Protein AF-A0A7S0MQ19-F1 (afdb_monomer_lite)

Sequence (176 aa):
DGGLRNDLHRFDTATRIWARLDGPEVSGSPPPECWFAGFSVGPGGRLYVFGGATEFSLTSAIAGVTNALYEFDPVGRAWRTLDQGSNQPPGLPFEIVGGDSEPEEFRPQQRARLGMVGDVSGLYVFGGRAARIIPGKLENDVLNDVNYYDLTTSQPGWQQVLSASNSASGGGPAAG

pLDDT: mean 78.34, std 19.41, range [32.88, 97.31]

Secondary structure (DSSP, 8-state):
--------EEEETTTTEEEE--STT-BS-PPPS-BS-EEEE-GGG-EEEE--EEE--SSSS-EEE---EEEEETTTTEEEEPP------TT-------SSS----SSPPS-BS-EEEE-SSEEEEEEEEEEEEETTEEEEEEEEEEEEEE-SSSS--EEEEE---------PPP--

Structure (mmCIF, N/CA/C/O backbone):
data_AF-A0A7S0MQ19-F1
#
_entry.id   AF-A0A7S0MQ19-F1
#
loop_
_atom_site.group_PDB
_atom_site.id
_atom_site.type_symbol
_atom_site.label_atom_id
_atom_site.label_alt_id
_atom_site.label_comp_id
_atom_site.label_asym_id
_atom_site.label_entity_id
_atom_site.label_seq_id
_atom_site.pdbx_PDB_ins_code
_ato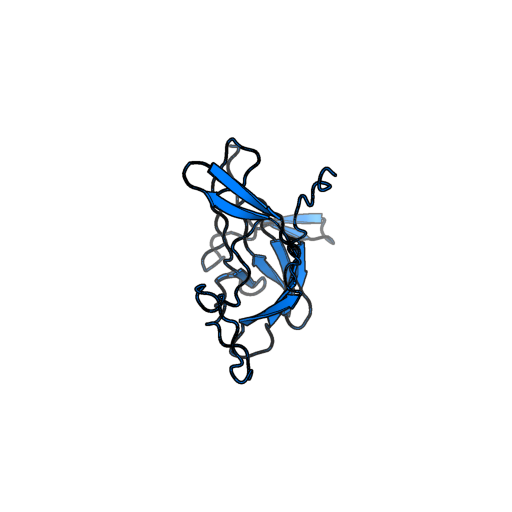m_site.Cartn_x
_atom_site.Cartn_y
_atom_site.Cartn_z
_atom_site.occupancy
_atom_site.B_iso_or_equiv
_atom_site.auth_seq_id
_atom_site.auth_comp_id
_atom_site.auth_asym_id
_atom_site.auth_atom_id
_atom_site.pdbx_PDB_model_num
ATOM 1 N N . ASP A 1 1 ? -15.774 13.688 -14.347 1.00 47.84 1 ASP A N 1
ATOM 2 C CA . ASP A 1 1 ? -14.489 14.105 -13.745 1.00 47.84 1 ASP A CA 1
ATOM 3 C C . ASP A 1 1 ? -13.587 12.876 -13.618 1.00 47.84 1 ASP A C 1
ATOM 5 O O . ASP A 1 1 ? -13.638 12.164 -12.631 1.00 47.84 1 ASP A O 1
ATOM 9 N N . GLY A 1 2 ? -12.843 12.544 -14.679 1.00 58.19 2 GLY A N 1
ATOM 10 C CA . GLY A 1 2 ? -12.091 11.280 -14.805 1.00 58.19 2 GLY A CA 1
ATOM 11 C C . GLY A 1 2 ? -10.682 11.300 -14.203 1.00 58.19 2 GLY A C 1
ATOM 12 O O . GLY A 1 2 ? -9.788 10.675 -14.766 1.00 58.19 2 GLY A O 1
ATOM 13 N N . GLY A 1 3 ? -10.469 12.077 -13.138 1.00 73.25 3 GLY A N 1
ATOM 14 C CA . GLY A 1 3 ? -9.180 12.160 -12.447 1.00 73.25 3 GLY A CA 1
ATOM 15 C C . GLY A 1 3 ? -8.902 10.932 -11.579 1.00 73.25 3 GLY A C 1
ATOM 16 O O . GLY A 1 3 ? -9.816 10.164 -11.266 1.00 73.25 3 GLY A O 1
ATOM 17 N N . LEU A 1 4 ? -7.639 10.761 -11.188 1.00 81.62 4 LEU A N 1
ATOM 18 C CA . LEU A 1 4 ? -7.283 9.847 -10.109 1.00 81.62 4 LEU A CA 1
ATOM 19 C C . LEU A 1 4 ? -7.931 10.309 -8.800 1.00 81.62 4 LEU A C 1
ATOM 21 O O . LEU A 1 4 ? -8.279 11.475 -8.644 1.00 81.62 4 LEU A O 1
ATOM 25 N N . ARG A 1 5 ? -8.141 9.369 -7.879 1.00 87.12 5 ARG A N 1
ATOM 26 C CA . ARG A 1 5 ? -8.658 9.651 -6.541 1.00 87.12 5 ARG A CA 1
ATOM 27 C C . ARG A 1 5 ? -7.937 8.771 -5.534 1.00 87.12 5 ARG A C 1
ATOM 29 O O . ARG A 1 5 ? -7.540 7.651 -5.853 1.00 87.12 5 ARG A O 1
ATOM 36 N N . ASN A 1 6 ? -7.773 9.295 -4.333 1.00 89.19 6 ASN A N 1
ATOM 37 C CA . ASN A 1 6 ? -7.227 8.602 -3.171 1.00 89.19 6 ASN A CA 1
ATOM 38 C C . ASN A 1 6 ? -8.235 8.604 -2.008 1.00 89.19 6 ASN A C 1
ATOM 40 O O . ASN A 1 6 ? -7.846 8.554 -0.841 1.00 89.19 6 ASN A O 1
ATOM 44 N N . ASP A 1 7 ? -9.529 8.681 -2.330 1.00 90.81 7 ASP A N 1
ATOM 45 C CA . ASP A 1 7 ? -10.611 8.643 -1.360 1.00 90.81 7 ASP A CA 1
ATOM 46 C C . ASP A 1 7 ? -10.690 7.273 -0.682 1.00 90.81 7 ASP A C 1
ATOM 48 O O . ASP A 1 7 ? -10.622 6.218 -1.317 1.00 90.81 7 ASP A O 1
ATOM 52 N N . LEU A 1 8 ? -10.840 7.284 0.642 1.00 90.81 8 LEU A N 1
ATOM 53 C CA . LEU A 1 8 ? -10.925 6.063 1.428 1.00 90.81 8 LEU A CA 1
ATOM 54 C C . LEU A 1 8 ? -12.383 5.772 1.757 1.00 90.81 8 LEU A C 1
ATOM 56 O O . LEU A 1 8 ? -13.060 6.568 2.401 1.00 90.81 8 LEU A O 1
ATOM 60 N N . HIS A 1 9 ? -12.855 4.588 1.378 1.00 91.81 9 HIS A N 1
ATOM 61 C CA . HIS A 1 9 ? -14.209 4.134 1.678 1.00 91.81 9 HIS A CA 1
ATOM 62 C C . HIS A 1 9 ? -14.184 2.814 2.430 1.00 91.81 9 HIS A C 1
ATOM 64 O O . HIS A 1 9 ? -13.376 1.931 2.150 1.00 91.81 9 HIS A O 1
ATOM 70 N N . ARG A 1 10 ? -15.124 2.655 3.360 1.00 90.75 10 ARG A N 1
ATOM 71 C CA . ARG A 1 10 ? -15.384 1.396 4.055 1.00 90.75 10 ARG A CA 1
ATOM 72 C C . ARG A 1 10 ? -16.785 0.921 3.728 1.00 90.75 10 ARG A C 1
ATOM 74 O O . ARG A 1 10 ? -17.757 1.647 3.924 1.00 90.75 10 ARG A O 1
ATOM 81 N N . PHE A 1 11 ? -16.875 -0.325 3.285 1.00 94.00 11 PHE A N 1
ATOM 82 C CA . PHE A 1 11 ? -18.138 -1.031 3.169 1.00 94.00 11 PHE A CA 1
ATOM 83 C C . PHE A 1 11 ? -18.383 -1.853 4.429 1.00 94.00 11 PHE A C 1
ATOM 85 O O . PHE A 1 11 ? -17.588 -2.726 4.778 1.00 94.00 11 PHE A O 1
ATOM 92 N N . ASP A 1 12 ? -19.481 -1.573 5.120 1.00 93.75 12 ASP A N 1
ATOM 93 C CA . ASP A 1 12 ? -19.930 -2.392 6.236 1.00 93.75 12 ASP A CA 1
ATOM 94 C C . ASP A 1 12 ? -20.792 -3.543 5.703 1.00 93.75 12 ASP A C 1
ATOM 96 O O . ASP A 1 12 ? -21.857 -3.328 5.126 1.00 93.75 12 ASP A O 1
ATOM 100 N N . THR A 1 13 ? -20.328 -4.781 5.864 1.00 96.12 13 THR A N 1
ATOM 101 C CA . THR A 1 13 ? -20.982 -5.963 5.279 1.00 96.12 13 THR A CA 1
ATOM 102 C C . THR A 1 13 ? -22.255 -6.381 6.012 1.00 96.12 13 THR A C 1
ATOM 104 O O . THR A 1 13 ? -23.117 -7.019 5.405 1.00 96.12 13 THR A O 1
ATOM 107 N N . ALA A 1 14 ? -22.401 -6.015 7.289 1.00 97.12 14 ALA A N 1
ATOM 108 C CA . ALA A 1 14 ? -23.586 -6.326 8.082 1.00 97.12 14 ALA A CA 1
ATOM 109 C C . ALA A 1 14 ? -24.755 -5.411 7.699 1.00 97.12 14 ALA A C 1
ATOM 111 O O . ALA A 1 14 ? -25.874 -5.874 7.483 1.00 97.12 14 ALA A O 1
ATOM 112 N N . THR A 1 15 ? -24.480 -4.115 7.570 1.00 97.06 15 THR A N 1
ATOM 113 C CA . THR A 1 15 ? -25.478 -3.089 7.236 1.00 97.06 15 THR A CA 1
ATOM 114 C C . THR A 1 15 ? -25.613 -2.845 5.734 1.00 97.06 15 THR A C 1
ATOM 116 O O . THR A 1 15 ? -26.636 -2.328 5.293 1.00 97.06 15 THR A O 1
ATOM 119 N N . ARG A 1 16 ? -24.619 -3.264 4.937 1.00 97.31 16 ARG A N 1
ATOM 120 C CA . ARG A 1 16 ? -24.503 -3.040 3.484 1.00 97.31 16 ARG A CA 1
ATOM 121 C C . ARG A 1 16 ? -24.452 -1.562 3.105 1.00 97.31 16 ARG A C 1
ATOM 123 O O . ARG A 1 16 ? -24.985 -1.159 2.072 1.00 97.31 16 ARG A O 1
ATOM 130 N N . ILE A 1 17 ? -23.808 -0.758 3.944 1.00 96.81 17 ILE A N 1
ATOM 131 C CA . ILE A 1 17 ? -23.695 0.689 3.768 1.00 96.81 17 ILE A CA 1
ATOM 132 C C . ILE A 1 17 ? -22.235 1.057 3.509 1.00 96.81 17 ILE A C 1
ATOM 134 O O . ILE A 1 17 ? -21.317 0.545 4.152 1.00 96.81 17 ILE A O 1
ATOM 138 N N . TRP A 1 18 ? -22.035 1.966 2.556 1.00 95.62 18 TRP A N 1
ATOM 139 C CA . TRP A 1 18 ? -20.752 2.615 2.315 1.00 95.62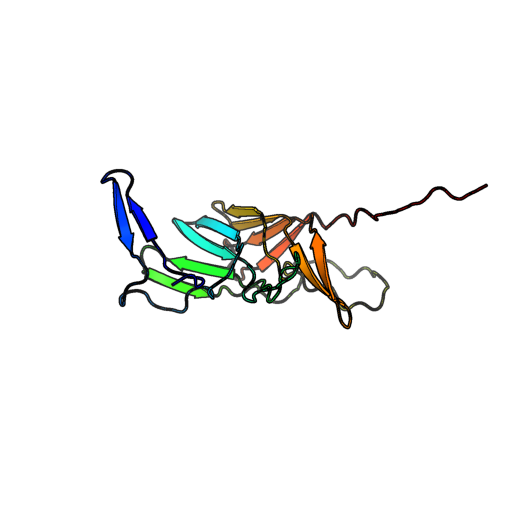 18 TRP A CA 1
ATOM 140 C C . TRP A 1 18 ? -20.607 3.840 3.211 1.00 95.62 18 TRP A C 1
ATOM 142 O O . TRP A 1 18 ? -21.512 4.670 3.292 1.00 95.62 18 TRP A O 1
ATOM 152 N N . ALA A 1 19 ? -19.449 3.964 3.846 1.00 90.88 19 ALA A N 1
ATOM 153 C CA . ALA A 1 19 ? -19.048 5.149 4.581 1.00 90.88 19 ALA A CA 1
ATOM 154 C C . ALA A 1 19 ? -17.731 5.675 4.014 1.00 90.88 19 ALA A C 1
ATOM 156 O O . ALA A 1 19 ? -16.764 4.925 3.856 1.00 90.88 19 ALA A O 1
ATOM 157 N N . ARG A 1 20 ? -17.700 6.977 3.745 1.00 90.56 20 ARG A N 1
ATOM 158 C CA . ARG A 1 20 ? -16.483 7.695 3.389 1.00 90.56 20 ARG A CA 1
ATOM 159 C C . ARG A 1 20 ? -15.646 7.918 4.657 1.00 90.56 20 ARG A C 1
ATOM 161 O O . ARG A 1 20 ? -16.199 8.304 5.685 1.00 90.56 20 ARG A O 1
ATOM 168 N N . LEU A 1 21 ? -14.351 7.621 4.593 1.00 86.31 21 LEU A N 1
ATOM 169 C CA . LEU A 1 21 ? -13.405 7.631 5.714 1.00 86.31 21 LEU A CA 1
ATOM 170 C C . LEU A 1 21 ? -12.272 8.649 5.553 1.00 86.31 21 LEU A C 1
ATOM 172 O O . LEU A 1 21 ? -11.359 8.619 6.357 1.00 86.31 21 LEU A O 1
ATOM 176 N N . ASP A 1 22 ? -12.295 9.519 4.548 1.00 80.06 22 ASP A N 1
ATOM 177 C CA . ASP A 1 22 ? -11.338 10.612 4.295 1.00 80.06 22 ASP A CA 1
ATOM 178 C C . ASP A 1 22 ? -11.976 11.996 4.558 1.00 80.06 22 ASP A C 1
ATOM 180 O O . ASP A 1 22 ? -11.738 12.968 3.843 1.00 80.06 22 ASP A O 1
ATOM 184 N N . GLY A 1 23 ? -12.847 12.071 5.571 1.00 80.50 23 GLY A N 1
ATOM 185 C CA . GLY A 1 23 ? -13.472 13.310 6.040 1.00 80.50 23 GLY A CA 1
ATOM 186 C C . GLY A 1 23 ? -12.521 14.224 6.835 1.00 80.50 23 GLY A C 1
ATOM 187 O O . GLY A 1 23 ? -11.376 13.856 7.093 1.00 80.50 23 GLY A O 1
ATOM 188 N N . PRO A 1 24 ? -12.980 15.419 7.259 1.00 76.75 24 PRO A N 1
ATOM 189 C CA . PRO A 1 24 ? -12.173 16.395 8.007 1.00 76.75 24 PRO A CA 1
ATOM 190 C C . PRO A 1 24 ? -11.627 15.878 9.348 1.00 76.75 24 PRO A C 1
ATOM 192 O O . PRO A 1 24 ? -10.721 16.478 9.918 1.00 76.75 24 PRO A O 1
ATOM 195 N N . GLU A 1 25 ? -12.175 14.784 9.869 1.00 80.88 25 GLU A N 1
ATOM 196 C CA . GLU A 1 25 ? -11.681 14.097 11.058 1.00 80.88 25 GLU A CA 1
ATOM 197 C C . GLU A 1 25 ? -10.433 13.235 10.811 1.00 80.88 25 GLU A C 1
ATOM 199 O O . GLU A 1 25 ? -9.865 12.706 11.767 1.00 80.88 25 GLU A O 1
ATOM 204 N N . VAL A 1 26 ? -10.020 13.066 9.551 1.00 88.62 26 VAL A N 1
ATOM 205 C CA . VAL A 1 26 ? -8.837 12.286 9.190 1.00 88.62 26 VAL A CA 1
ATOM 206 C C . VAL A 1 26 ? -7.608 13.166 9.213 1.00 88.62 26 VAL A C 1
ATOM 208 O O . VAL A 1 26 ? -7.562 14.224 8.591 1.00 88.62 26 VAL A O 1
ATOM 211 N N . SER A 1 27 ? -6.597 12.711 9.940 1.00 93.19 27 SER A N 1
ATOM 212 C CA . SER A 1 27 ? -5.337 13.428 10.105 1.00 93.19 27 SER A CA 1
ATOM 213 C C . SER A 1 27 ? -4.203 12.795 9.297 1.00 93.19 27 SER A C 1
ATOM 215 O O . SER A 1 27 ? -4.288 11.648 8.852 1.00 93.19 27 SER A O 1
ATOM 217 N N . GLY A 1 28 ? -3.122 13.555 9.120 1.00 91.75 28 GLY A N 1
ATOM 218 C CA . GLY A 1 28 ? -1.963 13.138 8.334 1.00 91.75 28 GLY A CA 1
ATOM 219 C C . GLY A 1 28 ? -2.171 13.271 6.826 1.00 91.75 28 GLY A C 1
ATOM 220 O O . GLY A 1 28 ? -3.154 13.849 6.364 1.00 91.75 28 GLY A O 1
ATOM 221 N N . SER A 1 29 ? -1.209 12.755 6.063 1.00 90.25 29 SER A N 1
ATOM 222 C CA . SER A 1 29 ? -1.211 12.850 4.601 1.00 90.25 29 SER A CA 1
ATOM 223 C C . SER A 1 29 ? -1.492 11.479 3.988 1.00 90.25 29 SER A C 1
ATOM 225 O O . SER A 1 29 ? -0.688 10.567 4.206 1.00 90.25 29 SER A O 1
ATOM 227 N N . PRO A 1 30 ? -2.591 11.312 3.229 1.00 92.31 30 PRO A N 1
ATOM 228 C CA . PRO A 1 30 ? -2.838 10.076 2.500 1.00 92.31 30 PRO A CA 1
ATOM 229 C C . PRO A 1 30 ? -1.768 9.848 1.418 1.00 92.31 30 PRO A C 1
ATOM 231 O O . PRO A 1 30 ? -1.036 10.780 1.059 1.00 92.31 30 PRO A O 1
ATOM 234 N N . PRO A 1 31 ? -1.690 8.628 0.855 1.00 93.31 31 PRO A N 1
ATOM 235 C CA . PRO A 1 31 ? -0.902 8.375 -0.341 1.00 93.31 31 PRO A CA 1
ATOM 236 C C . PRO A 1 31 ? -1.291 9.347 -1.464 1.00 93.31 31 PRO A C 1
ATOM 238 O O . PRO A 1 31 ? -2.461 9.749 -1.549 1.00 93.31 31 PRO A O 1
ATOM 241 N N . PRO A 1 32 ? -0.352 9.711 -2.351 1.00 91.38 32 PRO A N 1
ATOM 242 C CA . PRO A 1 32 ? -0.696 10.464 -3.543 1.00 91.38 32 PRO A CA 1
ATOM 243 C C . PRO A 1 32 ? -1.702 9.679 -4.386 1.00 91.38 32 PRO A C 1
ATOM 245 O O . PRO A 1 32 ? -1.709 8.445 -4.410 1.00 91.38 32 PRO A O 1
ATOM 248 N N . GLU A 1 33 ? -2.532 10.415 -5.113 1.00 91.81 33 GLU A N 1
ATOM 249 C CA . GLU A 1 33 ? -3.334 9.866 -6.197 1.00 91.81 33 GLU A CA 1
ATOM 250 C C . GLU A 1 33 ? -2.435 9.072 -7.157 1.00 91.81 33 GLU A C 1
ATOM 252 O O . GLU A 1 33 ? -1.489 9.612 -7.733 1.00 91.81 33 GLU A O 1
ATOM 257 N N . CYS A 1 34 ? -2.695 7.772 -7.302 1.00 91.19 34 CYS A N 1
ATOM 258 C CA . CYS A 1 34 ? -1.851 6.897 -8.107 1.00 91.19 34 CYS A CA 1
ATOM 259 C C . CYS A 1 34 ? -2.628 5.736 -8.733 1.00 91.19 34 CYS A C 1
ATOM 261 O O . CYS A 1 34 ? -3.684 5.315 -8.256 1.00 91.19 34 CYS A O 1
ATOM 263 N N . TRP A 1 35 ? -2.072 5.183 -9.809 1.00 90.19 35 TRP A N 1
ATOM 264 C CA . TRP A 1 35 ? -2.508 3.917 -10.385 1.00 90.19 35 TRP A CA 1
ATOM 265 C C . TRP A 1 35 ? -1.710 2.746 -9.816 1.00 90.19 35 TRP A C 1
ATOM 267 O O . TRP A 1 35 ? -0.503 2.838 -9.594 1.00 90.19 35 TRP A O 1
ATOM 277 N N . PHE A 1 36 ? -2.365 1.589 -9.724 1.00 92.44 36 PHE A N 1
ATOM 278 C CA . PHE A 1 36 ? -1.717 0.286 -9.543 1.00 92.44 36 PHE A CA 1
ATOM 279 C C . PHE A 1 36 ? -0.828 0.155 -8.291 1.00 92.44 36 PHE A C 1
ATOM 281 O O . PHE A 1 36 ? 0.151 -0.598 -8.323 1.00 92.44 36 PHE A O 1
ATOM 288 N N . ALA A 1 37 ? -1.139 0.876 -7.213 1.00 95.06 37 ALA A N 1
ATOM 289 C CA . ALA A 1 37 ? -0.513 0.642 -5.915 1.00 95.06 37 ALA A CA 1
ATOM 290 C C . ALA A 1 37 ? -0.889 -0.743 -5.360 1.00 95.06 37 ALA A C 1
ATOM 292 O O . ALA A 1 37 ? -1.930 -1.310 -5.708 1.00 95.06 37 ALA A O 1
ATOM 293 N N . GLY A 1 38 ? -0.023 -1.289 -4.509 1.00 96.06 38 GLY A N 1
ATOM 294 C CA . GLY A 1 38 ? -0.321 -2.466 -3.702 1.00 96.06 38 GLY A CA 1
ATOM 295 C C . GLY A 1 38 ? -1.056 -2.065 -2.428 1.00 96.06 38 GLY A C 1
ATOM 296 O O . GLY A 1 38 ? -0.778 -1.009 -1.860 1.00 96.06 38 GLY A O 1
ATOM 297 N N . PHE A 1 39 ? -1.973 -2.919 -1.978 1.00 96.12 39 PHE A N 1
ATOM 298 C CA . PHE A 1 39 ? -2.756 -2.710 -0.764 1.00 96.12 39 PHE A CA 1
ATOM 299 C C . PHE A 1 39 ? -2.765 -3.985 0.068 1.00 96.12 39 PHE A C 1
ATOM 301 O O . PHE A 1 39 ? -2.913 -5.076 -0.481 1.00 96.12 39 PHE A O 1
ATOM 308 N N . SER A 1 40 ? -2.675 -3.853 1.388 1.00 96.94 40 SER A N 1
ATOM 309 C CA . SER A 1 40 ? -2.973 -4.957 2.298 1.00 96.94 40 SER A CA 1
ATOM 310 C C . SER A 1 40 ? -3.471 -4.461 3.647 1.00 96.94 40 SER A C 1
ATOM 312 O O . SER A 1 40 ? -3.243 -3.319 4.040 1.00 96.94 40 SER A O 1
ATOM 314 N N . VAL A 1 41 ? -4.132 -5.356 4.371 1.00 95.31 41 VAL A N 1
ATOM 315 C CA . VAL A 1 41 ? -4.357 -5.228 5.808 1.00 95.31 41 VAL A CA 1
ATOM 316 C C . VAL A 1 41 ? -3.181 -5.883 6.530 1.00 95.31 41 VAL A C 1
ATOM 318 O O . VAL A 1 41 ? -2.693 -6.921 6.083 1.00 95.31 41 VAL A O 1
ATOM 321 N N . GLY A 1 42 ? -2.725 -5.273 7.618 1.00 92.19 42 GLY A N 1
ATOM 322 C CA . GLY A 1 42 ? -1.705 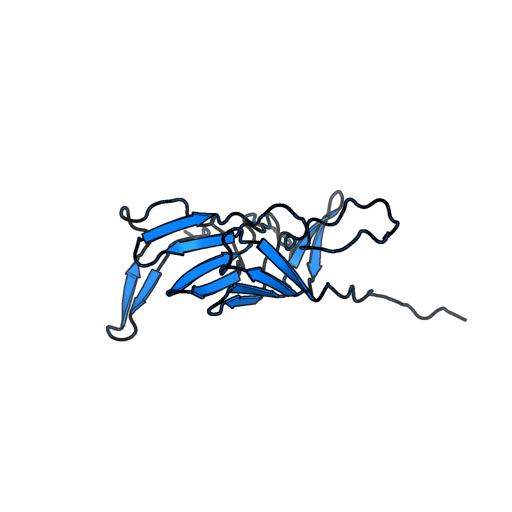-5.833 8.503 1.00 92.19 42 GLY A CA 1
ATOM 323 C C . GLY A 1 42 ? -2.167 -5.879 9.966 1.00 92.19 42 GLY A C 1
ATOM 324 O O . GLY A 1 42 ? -3.375 -5.919 10.243 1.00 92.19 42 GLY A O 1
ATOM 325 N N . PRO A 1 43 ? -1.227 -5.861 10.926 1.00 90.12 43 PRO A N 1
ATOM 326 C CA . PRO A 1 43 ? -1.523 -6.011 12.346 1.00 90.12 43 PRO A CA 1
ATOM 327 C C . PRO A 1 43 ? -2.524 -4.969 12.857 1.00 90.12 43 PRO A C 1
ATOM 329 O O . PRO A 1 43 ? -2.483 -3.791 12.500 1.00 90.12 43 PRO A O 1
ATOM 332 N N . GLY A 1 44 ? -3.458 -5.406 13.706 1.00 89.88 44 GLY A N 1
ATOM 333 C CA . GLY A 1 44 ? -4.477 -4.524 14.288 1.00 89.88 44 GLY A CA 1
ATOM 334 C C . GLY A 1 44 ? -5.495 -3.967 13.283 1.00 89.88 44 GLY A C 1
ATOM 335 O O . GLY A 1 44 ? -6.198 -3.015 13.610 1.00 89.88 44 GLY A O 1
ATOM 336 N N . GLY A 1 45 ? -5.580 -4.532 12.072 1.00 92.75 45 GLY A N 1
ATOM 337 C CA . GLY A 1 45 ? -6.513 -4.077 11.038 1.00 92.75 45 GLY A CA 1
ATOM 338 C C . GLY A 1 45 ? -6.076 -2.797 10.321 1.00 92.75 45 GLY A C 1
ATOM 339 O O . GLY A 1 45 ? -6.887 -2.188 9.624 1.00 92.75 45 GLY A O 1
ATOM 340 N N . ARG A 1 46 ? -4.816 -2.379 10.492 1.00 94.69 46 ARG A N 1
ATOM 341 C CA . ARG A 1 46 ? -4.232 -1.219 9.806 1.00 94.69 46 ARG A CA 1
ATOM 342 C C . ARG A 1 46 ? -4.148 -1.477 8.303 1.00 94.69 46 ARG A C 1
ATOM 344 O O . ARG A 1 46 ? -3.864 -2.603 7.888 1.00 94.69 46 ARG A O 1
ATOM 351 N N . LEU A 1 47 ? -4.409 -0.446 7.500 1.00 96.00 47 LEU A N 1
ATOM 352 C CA . LEU A 1 47 ? -4.295 -0.530 6.041 1.00 96.00 47 LEU A CA 1
ATOM 353 C C . LEU A 1 47 ? -2.921 -0.040 5.612 1.00 96.00 47 LEU A C 1
ATOM 355 O O . LEU A 1 47 ? -2.448 0.973 6.118 1.00 96.00 47 LEU A O 1
ATOM 359 N N . TYR A 1 48 ? -2.323 -0.723 4.647 1.00 96.75 48 TYR A N 1
ATOM 360 C CA . TYR A 1 48 ? -1.018 -0.385 4.107 1.00 96.75 48 TYR A CA 1
ATOM 361 C C . TYR A 1 48 ? -1.102 -0.202 2.599 1.00 96.75 48 TYR A C 1
ATOM 363 O O . TYR A 1 48 ? -1.746 -1.002 1.915 1.00 96.75 48 TYR A O 1
ATOM 371 N N . VAL A 1 49 ? -0.442 0.840 2.095 1.00 97.25 49 VAL A N 1
ATOM 372 C CA . VAL A 1 49 ? -0.370 1.167 0.666 1.00 97.25 49 VAL A CA 1
ATOM 373 C C . VAL A 1 49 ? 1.088 1.295 0.265 1.00 97.25 49 VAL A C 1
ATOM 375 O O . VAL A 1 49 ? 1.826 2.053 0.894 1.00 97.25 49 VAL A O 1
ATOM 378 N N . PHE A 1 50 ? 1.496 0.572 -0.775 1.00 96.12 50 PHE A N 1
ATOM 379 C CA . PHE A 1 50 ? 2.872 0.586 -1.262 1.00 96.12 50 PHE A CA 1
ATOM 380 C C . PHE A 1 50 ? 2.951 0.832 -2.765 1.00 96.12 50 PHE A C 1
ATOM 382 O O . PHE A 1 50 ? 2.268 0.181 -3.563 1.00 96.12 50 PHE A O 1
ATOM 389 N N . GLY A 1 51 ? 3.859 1.726 -3.145 1.00 94.69 51 GLY A N 1
ATOM 390 C CA . GLY A 1 51 ? 4.186 1.995 -4.537 1.00 94.69 51 GLY A CA 1
ATOM 391 C C . GLY A 1 51 ? 3.040 2.630 -5.323 1.00 94.69 51 GLY A C 1
ATOM 392 O O . GLY A 1 51 ? 2.250 3.401 -4.785 1.00 94.69 51 GLY A O 1
ATOM 393 N N . GLY A 1 52 ? 2.969 2.316 -6.614 1.00 93.75 52 GLY A N 1
ATOM 394 C CA . GLY A 1 52 ? 2.021 2.920 -7.552 1.00 93.75 52 GLY A CA 1
ATOM 395 C C . GLY A 1 52 ? 2.692 3.898 -8.511 1.00 93.75 52 GLY A C 1
ATOM 396 O O . GLY A 1 52 ? 3.877 4.192 -8.379 1.00 93.75 52 GLY A O 1
ATOM 397 N N . ALA A 1 53 ? 1.934 4.353 -9.507 1.00 90.69 53 ALA A N 1
ATOM 398 C CA . ALA A 1 53 ? 2.362 5.288 -10.547 1.00 90.69 53 ALA A CA 1
ATOM 399 C C . ALA A 1 53 ? 1.548 6.585 -10.456 1.00 90.69 53 ALA A C 1
ATOM 401 O O . ALA A 1 53 ? 0.319 6.526 -10.490 1.00 90.69 53 ALA A O 1
ATOM 402 N N . THR A 1 54 ? 2.206 7.736 -10.342 1.00 88.12 54 THR A N 1
ATOM 403 C CA . THR A 1 54 ? 1.556 9.052 -10.188 1.00 88.12 54 THR A CA 1
ATOM 404 C C . THR A 1 54 ? 1.482 9.848 -11.490 1.00 88.12 54 THR A C 1
ATOM 406 O O . THR A 1 54 ? 0.746 10.828 -11.573 1.00 88.12 54 THR A O 1
ATOM 409 N N . GLU A 1 55 ? 2.209 9.430 -12.528 1.00 84.94 55 GLU A N 1
ATOM 410 C CA . GLU A 1 55 ? 2.269 10.142 -13.802 1.00 84.94 55 GLU A CA 1
ATOM 411 C C . GLU A 1 55 ? 1.602 9.357 -14.927 1.00 84.94 55 GLU A C 1
ATOM 413 O O . GLU A 1 55 ? 1.778 8.144 -15.086 1.00 84.94 55 GLU A O 1
ATOM 418 N N . PHE A 1 56 ? 0.817 10.071 -15.731 1.00 73.50 56 PHE A N 1
ATOM 419 C CA . PHE A 1 56 ? 0.176 9.500 -16.902 1.00 73.50 56 PHE A CA 1
ATOM 420 C C . PHE A 1 56 ? 1.203 9.296 -18.017 1.00 73.50 56 PHE A C 1
ATOM 422 O O . PHE A 1 56 ? 1.906 10.227 -18.406 1.00 73.50 56 PHE A O 1
ATOM 429 N N . SER A 1 57 ? 1.238 8.093 -18.588 1.00 72.12 57 SER A N 1
ATOM 430 C CA . SER A 1 57 ? 2.008 7.803 -19.795 1.00 72.12 57 SER A CA 1
ATOM 431 C C . SER A 1 57 ? 1.065 7.481 -20.947 1.00 72.12 57 SER A C 1
ATOM 433 O O . SER A 1 57 ? 0.180 6.639 -20.821 1.00 72.12 57 SER A O 1
ATOM 435 N N . LEU A 1 58 ? 1.294 8.115 -22.101 1.00 67.94 58 LEU A N 1
ATOM 436 C CA . LEU A 1 58 ? 0.622 7.782 -23.366 1.00 67.94 58 LEU A CA 1
ATOM 437 C C . LEU A 1 58 ? 1.113 6.455 -23.969 1.00 67.94 58 LEU A C 1
ATOM 439 O O . LEU A 1 58 ? 0.612 6.012 -25.000 1.00 67.94 58 LEU A O 1
ATOM 443 N N . THR A 1 59 ? 2.110 5.827 -23.347 1.00 69.12 59 THR A N 1
ATOM 444 C CA . THR A 1 59 ? 2.656 4.535 -23.763 1.00 69.12 59 THR A CA 1
ATOM 445 C C . THR A 1 59 ? 2.136 3.419 -22.859 1.00 69.12 59 THR A C 1
ATOM 447 O O . THR A 1 59 ? 1.562 3.662 -21.803 1.00 69.12 59 THR A O 1
ATOM 450 N N . SER A 1 60 ? 2.395 2.162 -23.220 1.00 65.56 60 SER A N 1
ATOM 451 C CA . SER A 1 60 ? 2.165 1.030 -22.311 1.00 65.56 60 SER A CA 1
ATOM 452 C C . SER A 1 60 ? 3.082 1.034 -21.076 1.00 65.56 60 SER A C 1
ATOM 454 O O . SER A 1 60 ? 2.962 0.140 -20.225 1.00 65.56 60 SER A O 1
ATOM 456 N N . ALA A 1 61 ? 4.036 1.971 -20.999 1.00 71.06 61 ALA A N 1
ATOM 457 C CA . ALA A 1 61 ? 4.936 2.112 -19.871 1.00 71.06 61 ALA A CA 1
ATOM 458 C C . ALA A 1 61 ? 4.265 2.829 -18.683 1.00 71.06 61 ALA A C 1
ATOM 460 O O . ALA A 1 61 ? 3.256 3.505 -18.855 1.00 71.06 61 ALA A O 1
ATOM 461 N N . ILE A 1 62 ? 4.784 2.642 -17.467 1.00 76.06 62 ILE A N 1
ATOM 462 C CA . ILE A 1 62 ? 4.302 3.361 -16.277 1.00 76.06 62 ILE A CA 1
ATOM 463 C C . ILE A 1 62 ? 5.336 4.428 -15.917 1.00 76.06 62 ILE A C 1
ATOM 465 O O . ILE A 1 62 ? 6.530 4.192 -16.066 1.00 76.06 62 ILE A O 1
ATOM 469 N N . ALA A 1 63 ? 4.880 5.603 -15.493 1.00 81.00 63 ALA A N 1
ATOM 470 C CA . ALA A 1 63 ? 5.728 6.737 -15.129 1.00 81.00 63 ALA A CA 1
ATOM 471 C C . ALA A 1 63 ? 5.422 7.184 -13.694 1.00 81.00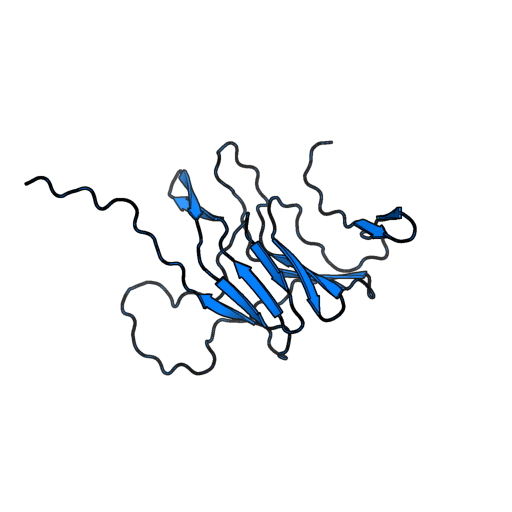 63 ALA A C 1
ATOM 473 O O . ALA A 1 63 ? 4.378 6.829 -13.142 1.00 81.00 63 ALA A O 1
ATOM 474 N N . GLY A 1 64 ? 6.337 7.941 -13.084 1.00 84.69 64 GLY A N 1
ATOM 475 C CA . GLY A 1 64 ? 6.166 8.426 -11.712 1.00 84.69 64 GLY A CA 1
ATOM 476 C C . GLY A 1 64 ? 5.957 7.294 -10.703 1.00 84.69 64 GLY A C 1
ATOM 477 O O . GLY A 1 64 ? 5.055 7.367 -9.871 1.00 84.69 64 GLY A O 1
ATOM 478 N N . VAL A 1 65 ? 6.712 6.196 -10.825 1.00 88.75 65 VAL A N 1
ATOM 479 C CA . VAL A 1 65 ? 6.607 5.098 -9.857 1.00 88.75 65 VAL A CA 1
ATOM 480 C C . VAL A 1 65 ? 7.216 5.493 -8.518 1.00 88.75 65 VAL A C 1
ATOM 482 O O . VAL A 1 65 ? 8.209 6.210 -8.463 1.00 88.75 65 VAL A O 1
ATOM 485 N N . THR A 1 66 ? 6.641 4.994 -7.431 1.00 90.31 66 THR A N 1
ATOM 486 C CA . THR A 1 66 ? 7.156 5.213 -6.076 1.00 90.31 66 THR A CA 1
ATOM 487 C C . THR A 1 66 ? 7.422 3.889 -5.363 1.00 90.31 66 THR A C 1
ATOM 489 O O . THR A 1 66 ? 6.971 2.827 -5.790 1.00 90.31 66 THR A O 1
ATOM 492 N N . ASN A 1 67 ? 8.198 3.943 -4.287 1.00 91.00 67 ASN A N 1
ATOM 493 C CA . ASN A 1 67 ? 8.344 2.892 -3.279 1.00 91.00 67 ASN A CA 1
ATOM 494 C C . ASN A 1 67 ? 7.961 3.421 -1.889 1.00 91.00 67 ASN A C 1
ATOM 496 O O . ASN A 1 67 ? 8.400 2.884 -0.883 1.00 91.00 67 ASN A O 1
ATOM 500 N N . ALA A 1 68 ? 7.187 4.503 -1.801 1.00 92.88 68 ALA A N 1
ATOM 501 C CA . ALA A 1 68 ? 6.681 4.983 -0.523 1.00 92.88 68 ALA A CA 1
ATOM 502 C C . ALA A 1 68 ? 5.706 3.962 0.091 1.00 92.88 68 ALA A C 1
ATOM 504 O O . ALA A 1 68 ? 4.864 3.397 -0.614 1.00 92.88 68 ALA A O 1
ATOM 505 N N . LEU A 1 69 ? 5.829 3.754 1.405 1.00 94.75 69 LEU A N 1
ATOM 506 C CA . LEU A 1 69 ? 4.934 2.929 2.209 1.00 94.75 69 LEU A CA 1
ATOM 507 C C . LEU A 1 69 ? 4.101 3.828 3.124 1.00 94.75 69 LEU A C 1
ATOM 509 O O . LEU A 1 69 ? 4.644 4.613 3.903 1.00 94.75 69 LEU A O 1
ATOM 513 N N . TYR A 1 70 ? 2.785 3.688 3.048 1.00 96.50 70 TYR A N 1
ATOM 514 C CA . TYR A 1 70 ? 1.833 4.423 3.871 1.00 96.50 70 TYR A CA 1
ATOM 515 C C . TYR A 1 70 ? 1.053 3.465 4.758 1.00 96.50 70 TYR A C 1
ATOM 517 O O . TYR A 1 70 ? 0.730 2.353 4.343 1.00 96.50 70 TYR A O 1
ATOM 525 N N . GLU A 1 71 ? 0.706 3.929 5.952 1.00 96.06 71 GLU A N 1
ATOM 526 C CA . GLU A 1 71 ? -0.171 3.244 6.894 1.00 96.06 71 GLU A CA 1
ATOM 527 C C . GLU A 1 71 ? -1.373 4.1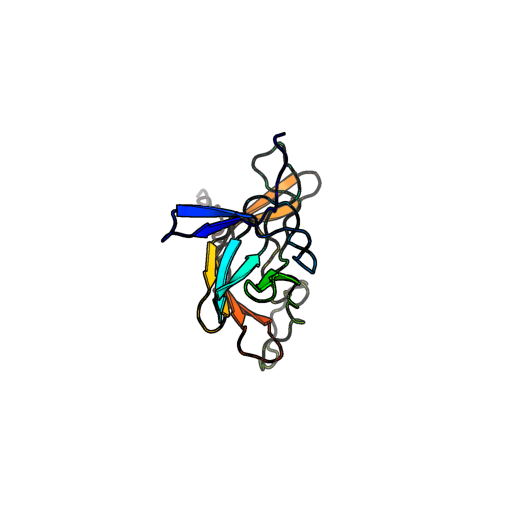33 7.225 1.00 96.06 71 GLU A C 1
ATOM 529 O O . GLU A 1 71 ? -1.214 5.326 7.493 1.00 96.06 71 GLU A O 1
ATOM 534 N N . PHE A 1 72 ? -2.559 3.531 7.268 1.00 96.62 72 PHE A N 1
ATOM 535 C CA . PHE A 1 72 ? -3.760 4.118 7.845 1.00 96.62 72 PHE A CA 1
ATOM 536 C C . PHE A 1 72 ? -4.159 3.393 9.130 1.00 96.62 72 PHE A C 1
ATOM 538 O O . PHE A 1 72 ? -4.384 2.177 9.133 1.00 96.62 72 PHE A O 1
ATOM 545 N N . ASP A 1 73 ? -4.308 4.160 10.208 1.00 95.00 73 ASP A N 1
ATOM 546 C CA . ASP A 1 73 ? -4.929 3.723 11.454 1.00 95.00 73 ASP A CA 1
ATOM 547 C C . ASP A 1 73 ? -6.457 3.900 11.368 1.00 95.00 73 ASP A C 1
ATOM 549 O O . ASP A 1 73 ? -6.933 5.038 11.407 1.00 95.00 73 ASP A O 1
ATOM 553 N N . PRO A 1 74 ? -7.259 2.820 11.287 1.00 91.56 74 PRO A N 1
ATOM 554 C CA . PRO A 1 74 ? -8.712 2.938 11.176 1.00 91.56 74 PRO A CA 1
ATOM 555 C C . PRO A 1 74 ? -9.399 3.381 12.474 1.00 91.56 74 PRO A C 1
ATOM 557 O O . PRO A 1 74 ? -10.533 3.858 12.421 1.00 91.56 74 PRO A O 1
ATOM 560 N N . VAL A 1 75 ? -8.744 3.225 13.630 1.00 91.25 75 VAL A N 1
ATOM 561 C CA . VAL A 1 75 ? -9.278 3.656 14.930 1.00 91.25 75 VAL A CA 1
ATOM 562 C C . VAL A 1 75 ? -8.977 5.134 15.135 1.00 91.25 75 VAL A C 1
ATOM 564 O O . VAL A 1 75 ? -9.882 5.912 15.430 1.00 91.25 75 VAL A O 1
ATOM 567 N N . GLY A 1 76 ? -7.715 5.520 14.934 1.00 91.75 76 GLY A N 1
ATOM 568 C CA . GLY A 1 76 ? -7.258 6.904 15.054 1.00 91.75 76 GLY A CA 1
ATOM 569 C C . GLY A 1 76 ? -7.641 7.801 13.874 1.00 91.75 76 GLY A C 1
ATOM 570 O O . GLY A 1 76 ? -7.529 9.017 13.993 1.00 91.75 76 GLY A O 1
ATOM 571 N N . ARG A 1 77 ? -8.083 7.218 12.750 1.00 93.00 77 ARG A N 1
ATOM 572 C CA . ARG A 1 77 ? -8.334 7.902 11.468 1.00 93.00 77 ARG A CA 1
ATOM 573 C C . ARG A 1 77 ? -7.146 8.766 11.058 1.00 93.00 77 ARG A C 1
ATOM 575 O O . ARG A 1 77 ? -7.265 9.966 10.827 1.00 93.00 77 ARG A O 1
ATOM 582 N N . ALA A 1 78 ? -5.974 8.151 11.013 1.00 94.94 78 ALA A N 1
ATOM 583 C CA . ALA A 1 78 ? -4.734 8.864 10.759 1.00 94.94 78 ALA A CA 1
ATOM 584 C C . ALA A 1 78 ? -3.906 8.145 9.703 1.00 94.94 78 ALA A C 1
ATOM 586 O O . ALA A 1 78 ? -3.647 6.946 9.818 1.00 94.94 78 ALA A O 1
ATOM 587 N N . TRP A 1 79 ? -3.472 8.899 8.700 1.00 96.62 79 TRP A N 1
ATOM 588 C CA . TRP A 1 79 ? -2.450 8.467 7.764 1.00 96.62 79 TRP A CA 1
ATOM 589 C C . TRP A 1 79 ? -1.062 8.826 8.276 1.00 96.62 79 TRP A C 1
ATOM 591 O O . TRP A 1 79 ? -0.842 9.893 8.853 1.00 96.62 79 TRP A O 1
ATOM 601 N N . ARG A 1 80 ? -0.094 7.963 7.987 1.00 94.94 80 ARG A N 1
ATOM 602 C CA . ARG A 1 80 ? 1.325 8.285 8.110 1.00 94.94 80 ARG A CA 1
ATOM 603 C C . ARG A 1 80 ? 2.131 7.595 7.024 1.00 94.94 80 ARG A C 1
ATOM 605 O O . ARG A 1 80 ? 1.821 6.476 6.624 1.00 94.94 80 ARG A O 1
ATOM 612 N N . THR A 1 81 ? 3.199 8.249 6.595 1.00 94.25 81 THR A N 1
ATOM 613 C CA . THR A 1 81 ? 4.263 7.590 5.837 1.00 94.25 81 THR A CA 1
ATOM 614 C C . THR A 1 81 ? 5.126 6.807 6.816 1.00 94.25 81 THR A C 1
ATOM 616 O O . THR A 1 81 ? 5.491 7.331 7.871 1.00 94.25 81 THR A O 1
ATOM 619 N N . LEU A 1 82 ? 5.437 5.557 6.489 1.00 91.25 82 LEU A N 1
ATOM 620 C CA . LEU A 1 82 ? 6.336 4.743 7.292 1.00 91.25 82 LEU A CA 1
ATOM 621 C C . LEU A 1 82 ? 7.789 4.988 6.897 1.00 91.25 82 LEU A C 1
ATOM 623 O O . LEU A 1 82 ? 8.115 5.115 5.716 1.00 91.25 82 LEU A O 1
ATOM 627 N N . ASP A 1 83 ? 8.653 5.043 7.909 1.00 83.00 83 ASP A N 1
ATOM 628 C CA . ASP A 1 83 ? 10.095 5.030 7.701 1.00 83.00 83 ASP A CA 1
ATOM 629 C C . ASP A 1 83 ? 10.504 3.654 7.180 1.00 83.00 83 ASP A C 1
ATOM 631 O O . ASP A 1 83 ? 10.124 2.624 7.727 1.00 83.00 83 ASP A O 1
ATOM 635 N N . GLN A 1 84 ? 11.259 3.634 6.094 1.00 75.81 84 GLN A N 1
ATOM 636 C CA . GLN A 1 84 ? 11.661 2.405 5.424 1.00 75.81 84 GLN A CA 1
ATOM 637 C C . GLN A 1 84 ? 13.068 1.947 5.833 1.00 75.81 84 GLN A C 1
ATOM 639 O O . GLN A 1 84 ? 13.605 1.034 5.207 1.00 75.81 84 GLN A O 1
ATOM 644 N N . GLY A 1 85 ? 13.647 2.579 6.866 1.00 65.25 85 GLY A N 1
ATOM 645 C CA . GLY A 1 85 ? 14.971 2.288 7.417 1.00 65.25 85 GLY A CA 1
ATOM 646 C C . GLY A 1 85 ? 16.114 2.722 6.491 1.00 65.25 85 GLY A C 1
ATOM 647 O O . GLY A 1 85 ? 15.904 2.969 5.302 1.00 65.25 85 GLY A O 1
ATOM 648 N N . SER A 1 86 ? 17.338 2.837 7.017 1.00 53.75 86 SER A N 1
ATOM 649 C CA . SER A 1 86 ? 18.572 2.928 6.218 1.00 53.75 86 SER A CA 1
ATOM 650 C C . SER A 1 86 ? 19.190 1.535 6.048 1.00 53.75 86 SER A C 1
ATOM 652 O O . SER A 1 86 ? 19.147 0.714 6.963 1.00 53.75 86 SER A O 1
ATOM 654 N N . ASN A 1 87 ? 19.734 1.240 4.861 1.00 51.16 87 ASN A N 1
ATOM 655 C CA . ASN A 1 87 ? 20.170 -0.114 4.502 1.00 51.16 87 ASN A CA 1
ATOM 656 C C . ASN A 1 87 ? 21.414 -0.531 5.265 1.00 51.16 87 ASN A C 1
ATOM 658 O O . ASN A 1 87 ? 22.539 -0.248 4.851 1.00 51.16 87 ASN A O 1
ATOM 662 N N . GLN A 1 88 ? 21.223 -1.300 6.322 1.00 42.78 88 GLN A N 1
ATOM 663 C CA . GLN A 1 88 ? 22.280 -2.179 6.763 1.00 42.78 88 GLN A CA 1
ATOM 664 C C . GLN A 1 88 ? 21.685 -3.559 7.010 1.00 42.78 88 GLN A C 1
ATOM 666 O O . GLN A 1 88 ? 20.810 -3.689 7.869 1.00 42.78 88 GLN A O 1
ATOM 671 N N . PRO A 1 89 ? 22.110 -4.595 6.261 1.00 43.84 89 PRO A N 1
ATOM 672 C CA . PRO A 1 89 ? 21.711 -5.950 6.592 1.00 43.84 89 PRO A CA 1
ATOM 673 C C . PRO A 1 89 ? 22.140 -6.239 8.039 1.00 43.84 89 PRO A C 1
ATOM 675 O O . PRO A 1 89 ? 23.283 -5.932 8.407 1.00 43.84 89 PRO A O 1
ATOM 678 N N . PRO A 1 90 ? 21.265 -6.817 8.879 1.00 41.31 90 PRO A N 1
ATOM 679 C CA . PRO A 1 90 ? 21.654 -7.246 10.211 1.00 41.31 90 PRO A CA 1
ATOM 680 C C . PRO A 1 90 ? 22.732 -8.338 10.105 1.00 41.31 90 PRO A C 1
ATOM 682 O O . PRO A 1 90 ? 22.439 -9.498 9.836 1.00 41.31 90 PRO A O 1
ATOM 685 N N . GLY A 1 91 ? 23.999 -7.966 10.307 1.00 42.72 91 GLY A N 1
ATOM 686 C CA . GLY A 1 91 ? 25.066 -8.898 10.681 1.00 42.72 91 GLY A CA 1
ATOM 687 C C . GLY A 1 91 ? 25.784 -9.690 9.581 1.00 42.72 91 GLY A C 1
ATOM 688 O O . GLY A 1 91 ? 26.378 -10.711 9.918 1.00 42.72 91 GLY A O 1
ATOM 689 N N . LEU A 1 92 ? 25.812 -9.261 8.313 1.00 46.00 92 LEU A N 1
ATOM 690 C CA . LEU A 1 92 ? 26.708 -9.902 7.335 1.00 46.00 92 LEU A CA 1
ATOM 691 C C . LEU A 1 92 ? 28.141 -9.341 7.447 1.00 46.00 92 LEU A C 1
ATOM 693 O O . LEU A 1 92 ? 28.332 -8.141 7.231 1.00 46.00 92 LEU A O 1
ATOM 697 N N . PRO A 1 93 ? 29.164 -10.162 7.768 1.00 40.94 93 PRO A N 1
ATOM 698 C CA . PRO A 1 93 ? 30.545 -9.773 7.540 1.00 40.94 93 PRO A CA 1
ATOM 699 C C . PRO A 1 93 ? 30.769 -9.636 6.031 1.00 40.94 93 PRO A C 1
ATOM 701 O O . PRO A 1 93 ? 30.399 -10.499 5.240 1.00 40.94 93 PRO A O 1
ATOM 704 N N . PHE A 1 94 ? 31.341 -8.498 5.669 1.00 42.78 94 PHE A N 1
ATOM 705 C CA . PHE A 1 94 ? 31.641 -8.043 4.319 1.00 42.78 94 PHE A CA 1
ATOM 706 C C . PHE A 1 94 ? 32.480 -9.092 3.560 1.00 42.78 94 PHE A C 1
ATOM 708 O O . PHE A 1 94 ? 33.679 -9.211 3.809 1.00 42.78 94 PHE A O 1
ATOM 715 N N . GLU A 1 95 ? 31.878 -9.838 2.631 1.00 37.06 95 GLU A N 1
ATOM 716 C CA . GLU A 1 95 ? 32.622 -10.537 1.579 1.00 37.06 95 GLU A CA 1
ATOM 717 C C . GLU A 1 95 ? 32.187 -9.999 0.213 1.00 37.06 95 GLU A C 1
ATOM 719 O O . GLU A 1 95 ? 31.011 -9.785 -0.074 1.00 37.06 95 GLU A O 1
ATOM 724 N N . ILE A 1 96 ? 33.208 -9.664 -0.565 1.00 42.66 96 ILE A N 1
ATOM 725 C CA . ILE A 1 96 ? 33.223 -8.753 -1.704 1.00 42.66 96 ILE A CA 1
ATOM 726 C C . ILE A 1 96 ? 32.374 -9.281 -2.866 1.00 42.66 96 ILE A C 1
ATOM 728 O O . ILE A 1 96 ? 32.647 -10.359 -3.388 1.00 42.66 96 ILE A O 1
ATOM 732 N N . VAL A 1 97 ? 31.443 -8.464 -3.370 1.00 38.12 97 VAL A N 1
ATOM 733 C CA . VAL A 1 97 ? 30.990 -8.566 -4.765 1.00 38.12 97 VAL A CA 1
ATOM 734 C C . VAL A 1 97 ? 31.573 -7.377 -5.515 1.00 38.12 97 VAL A C 1
ATOM 736 O O . VAL A 1 97 ? 31.177 -6.235 -5.31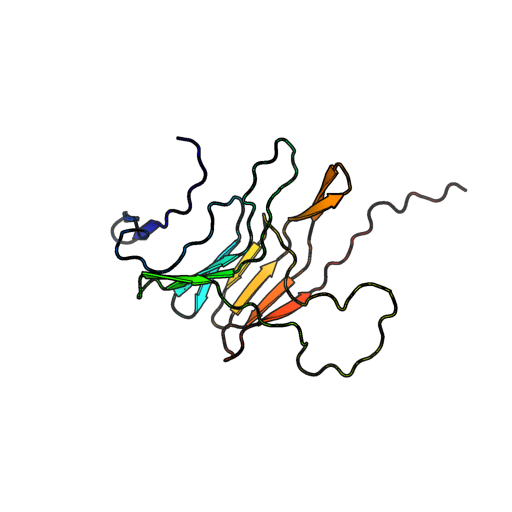1 1.00 38.12 97 VAL A O 1
ATOM 739 N N . GLY A 1 98 ? 32.593 -7.657 -6.324 1.00 34.38 98 GLY A N 1
ATOM 740 C CA . GLY A 1 98 ? 33.218 -6.683 -7.205 1.00 34.38 98 GLY A CA 1
ATOM 741 C C . GLY A 1 98 ? 32.297 -6.330 -8.372 1.00 34.38 98 GLY A C 1
ATOM 742 O O . GLY A 1 98 ? 31.759 -7.214 -9.037 1.00 34.38 98 GLY A O 1
ATOM 743 N N . GLY A 1 99 ? 32.157 -5.032 -8.613 1.00 33.72 99 GLY A N 1
ATOM 744 C CA . GLY A 1 99 ? 31.419 -4.416 -9.711 1.00 33.72 99 GLY A CA 1
ATOM 745 C C . GLY A 1 99 ? 30.993 -3.018 -9.269 1.00 33.72 99 GLY A C 1
ATOM 746 O O . GLY A 1 99 ? 30.438 -2.887 -8.187 1.00 33.72 99 GLY A O 1
ATOM 747 N N . ASP A 1 100 ? 31.295 -1.984 -10.054 1.00 36.12 100 ASP A N 1
ATOM 748 C CA . ASP A 1 100 ? 31.142 -0.555 -9.717 1.00 36.12 100 ASP A CA 1
ATOM 749 C C . ASP A 1 100 ? 29.677 -0.066 -9.619 1.00 36.12 100 ASP A C 1
ATOM 751 O O . ASP A 1 100 ? 29.297 0.957 -10.188 1.00 36.12 100 ASP A O 1
ATOM 755 N N . SER A 1 101 ? 28.826 -0.787 -8.901 1.00 41.22 101 SER A N 1
ATOM 756 C CA . SER A 1 101 ? 27.491 -0.347 -8.515 1.00 41.22 101 SER A CA 1
ATOM 757 C C . SER A 1 101 ? 27.441 -0.267 -6.997 1.00 41.22 101 SER A C 1
ATOM 759 O O . SER A 1 101 ? 27.649 -1.275 -6.323 1.00 41.22 101 SER A O 1
ATOM 761 N N . GLU A 1 102 ? 27.203 0.946 -6.493 1.00 44.78 102 GLU A N 1
ATOM 762 C CA . GLU A 1 102 ? 26.882 1.276 -5.099 1.00 44.78 102 GLU A CA 1
ATOM 763 C C . GLU A 1 102 ? 26.125 0.137 -4.393 1.00 44.78 102 GLU A C 1
ATOM 765 O O . GLU A 1 102 ? 25.256 -0.471 -5.026 1.00 44.78 102 GLU A O 1
ATOM 770 N N . PRO A 1 103 ? 26.420 -0.162 -3.111 1.00 44.03 103 PRO A N 1
ATOM 771 C CA . PRO A 1 103 ? 25.777 -1.253 -2.383 1.00 44.03 103 PRO A CA 1
ATOM 772 C C . PRO A 1 103 ? 24.263 -1.106 -2.520 1.00 44.03 103 PRO A C 1
ATOM 774 O O . PRO A 1 103 ? 23.708 -0.115 -2.042 1.00 44.03 103 PRO A O 1
ATOM 777 N N . GLU A 1 104 ? 23.631 -2.043 -3.239 1.00 50.72 104 GLU A N 1
ATOM 778 C CA . GLU A 1 104 ? 22.221 -1.935 -3.605 1.00 50.72 104 GLU A CA 1
ATOM 779 C C . GLU A 1 104 ? 21.405 -1.637 -2.349 1.00 50.72 104 GLU A C 1
ATOM 781 O O . GLU A 1 104 ? 21.408 -2.377 -1.363 1.00 50.72 104 GLU A O 1
ATOM 786 N N . GLU A 1 105 ? 20.762 -0.476 -2.388 1.00 54.38 105 GLU A N 1
ATOM 787 C CA . GLU A 1 105 ? 19.843 0.022 -1.388 1.00 54.38 105 GLU A CA 1
ATOM 788 C C . GLU A 1 105 ? 18.821 -1.104 -1.110 1.00 54.38 105 GLU A C 1
ATOM 790 O O . GLU A 1 105 ? 17.997 -1.384 -1.975 1.00 54.38 105 GLU A O 1
ATOM 795 N N . PHE A 1 106 ? 18.880 -1.805 0.036 1.00 67.44 106 PHE A N 1
ATOM 796 C CA . PHE A 1 106 ? 17.920 -2.855 0.444 1.00 67.44 106 PHE A CA 1
ATOM 797 C C . PHE A 1 106 ? 16.522 -2.290 0.767 1.00 67.44 106 PHE A C 1
ATOM 799 O O . PHE A 1 106 ? 15.921 -2.557 1.805 1.00 67.44 106 PHE A O 1
ATOM 806 N N . ARG A 1 107 ? 15.981 -1.517 -0.170 1.00 74.38 107 ARG A N 1
ATOM 807 C CA . ARG A 1 107 ? 14.594 -1.094 -0.277 1.00 74.38 107 ARG A CA 1
ATOM 808 C C . ARG A 1 107 ? 14.061 -1.636 -1.599 1.00 74.38 107 ARG A C 1
ATOM 810 O O . ARG A 1 107 ? 14.773 -1.598 -2.603 1.00 74.38 107 ARG A O 1
ATOM 817 N N . PRO A 1 108 ? 12.805 -2.102 -1.659 1.00 85.62 108 PRO A N 1
ATOM 818 C CA . PRO A 1 108 ? 12.233 -2.506 -2.926 1.00 85.62 108 PRO A CA 1
ATOM 819 C C . PRO A 1 108 ? 12.298 -1.330 -3.905 1.00 85.62 108 PRO A C 1
ATOM 821 O O . PRO A 1 108 ? 11.937 -0.198 -3.563 1.00 85.62 108 PRO A O 1
ATOM 824 N N . GLN A 1 109 ? 12.738 -1.610 -5.134 1.00 86.19 109 GLN A N 1
ATOM 825 C CA . GLN A 1 109 ? 12.691 -0.638 -6.229 1.00 86.19 109 GLN A CA 1
ATOM 826 C C . GLN A 1 109 ? 11.306 0.013 -6.338 1.00 86.19 109 GLN A C 1
ATOM 828 O O . GLN A 1 109 ? 10.287 -0.639 -6.075 1.00 86.19 109 GLN A O 1
ATOM 833 N N . GLN A 1 110 ? 11.273 1.274 -6.773 1.00 89.00 110 GLN A N 1
ATOM 834 C CA . GLN A 1 110 ? 10.032 1.973 -7.104 1.00 89.00 110 GLN A CA 1
ATOM 835 C C . GLN A 1 110 ? 9.231 1.166 -8.120 1.00 89.00 110 GLN A C 1
ATOM 837 O O . GLN A 1 110 ? 9.755 0.789 -9.169 1.00 89.00 110 GLN A O 1
ATOM 842 N N . ARG A 1 111 ? 7.969 0.865 -7.803 1.00 91.19 111 ARG A N 1
ATOM 843 C CA . ARG A 1 111 ? 7.189 -0.088 -8.592 1.00 91.19 111 ARG A CA 1
ATOM 844 C C . ARG A 1 111 ? 5.688 0.133 -8.510 1.00 91.19 111 ARG A C 1
ATOM 846 O O . ARG A 1 111 ? 5.160 0.643 -7.527 1.00 91.19 111 ARG A O 1
ATOM 853 N N . ALA A 1 112 ? 4.991 -0.330 -9.539 1.00 92.81 112 ALA A N 1
ATOM 854 C CA . ALA A 1 112 ? 3.535 -0.431 -9.571 1.00 92.81 112 ALA A CA 1
ATOM 855 C C . ALA A 1 112 ? 3.106 -1.811 -10.099 1.00 92.81 112 ALA A C 1
ATOM 857 O O . ALA A 1 112 ? 3.941 -2.596 -10.548 1.00 92.81 112 ALA A O 1
ATOM 858 N N . ARG A 1 113 ? 1.802 -2.114 -10.084 1.00 93.00 113 ARG A N 1
ATOM 859 C CA . ARG A 1 113 ? 1.236 -3.405 -10.543 1.00 93.00 113 ARG A CA 1
ATOM 860 C C . ARG A 1 113 ? 1.815 -4.613 -9.794 1.00 93.00 113 ARG A C 1
ATOM 862 O O . ARG A 1 113 ? 2.049 -5.660 -10.393 1.00 93.00 113 ARG A O 1
ATOM 869 N N . LEU A 1 114 ? 2.081 -4.433 -8.506 1.00 94.44 114 LEU A N 1
ATOM 870 C CA . LEU A 1 114 ? 2.652 -5.443 -7.618 1.00 94.44 114 LEU A CA 1
ATOM 871 C C . LEU A 1 114 ? 1.567 -6.272 -6.915 1.00 94.44 114 LEU A C 1
ATOM 873 O O . LEU A 1 114 ? 0.416 -5.847 -6.808 1.00 94.44 114 LEU A O 1
ATOM 877 N N . GLY A 1 115 ? 1.964 -7.430 -6.392 1.00 96.69 115 GLY A N 1
ATOM 878 C CA . GLY A 1 115 ? 1.210 -8.141 -5.363 1.00 96.69 115 GLY A CA 1
ATOM 879 C C . GLY A 1 115 ? 1.653 -7.694 -3.972 1.00 96.69 115 GLY A C 1
ATOM 880 O O . GLY A 1 115 ? 2.842 -7.468 -3.747 1.00 96.69 115 GLY A O 1
ATOM 881 N N . MET A 1 116 ? 0.710 -7.580 -3.040 1.00 97.12 116 MET A N 1
ATOM 882 C CA . MET A 1 116 ? 0.996 -7.247 -1.647 1.00 97.12 116 MET A CA 1
ATOM 883 C C . MET A 1 116 ? 0.120 -8.084 -0.716 1.00 97.12 116 MET A C 1
ATOM 885 O O . MET A 1 116 ? -1.069 -8.259 -0.977 1.00 97.12 116 MET A O 1
ATOM 889 N N . VAL A 1 117 ? 0.711 -8.611 0.353 1.00 96.88 117 VAL A N 1
ATOM 890 C CA . VAL A 1 117 ? 0.008 -9.376 1.390 1.00 96.88 117 VAL A CA 1
ATOM 891 C C . VAL A 1 117 ? 0.614 -9.064 2.750 1.00 96.88 117 VAL A C 1
ATOM 893 O O . VAL A 1 117 ? 1.825 -8.939 2.876 1.00 96.88 117 VAL A O 1
ATOM 896 N N . GLY A 1 118 ? -0.227 -8.913 3.763 1.00 95.38 118 GLY A N 1
ATOM 897 C CA . GLY A 1 118 ? 0.167 -8.627 5.134 1.00 95.38 118 GLY A CA 1
ATOM 898 C C . GLY A 1 118 ? -0.280 -9.735 6.072 1.00 95.38 118 GLY A C 1
ATOM 899 O O . GLY A 1 118 ? -1.276 -10.417 5.821 1.00 95.38 118 GLY A O 1
ATOM 900 N N . ASP A 1 119 ? 0.466 -9.900 7.154 1.00 91.94 119 ASP A N 1
ATOM 901 C CA . ASP A 1 119 ? 0.152 -10.820 8.239 1.00 91.94 119 ASP A CA 1
ATOM 902 C C . ASP A 1 119 ? 0.277 -10.123 9.604 1.00 91.94 119 ASP A C 1
ATOM 904 O O . ASP A 1 119 ? 0.207 -8.898 9.713 1.00 91.94 119 ASP A O 1
ATOM 908 N N . VAL A 1 120 ? 0.389 -10.910 10.675 1.00 90.44 120 VAL A N 1
ATOM 909 C CA . VAL A 1 120 ? 0.504 -10.403 12.051 1.00 90.44 120 VAL A CA 1
ATOM 910 C C . VAL A 1 120 ? 1.869 -9.786 12.369 1.00 90.44 120 VAL A C 1
ATOM 912 O O . VAL A 1 120 ? 2.002 -9.137 13.404 1.00 90.44 120 VAL A O 1
ATOM 915 N N . SER A 1 121 ? 2.865 -9.983 11.509 1.00 90.12 121 SER A N 1
ATOM 916 C CA . SER A 1 121 ? 4.254 -9.572 11.712 1.00 90.12 121 SER A CA 1
ATOM 917 C C . SER A 1 121 ? 4.756 -8.556 10.690 1.00 90.12 121 SER A C 1
ATOM 919 O O . SER A 1 121 ? 5.651 -7.778 11.010 1.00 90.12 121 SER A O 1
ATOM 921 N N . GLY A 1 122 ? 4.189 -8.506 9.486 1.00 91.94 122 GLY A N 1
ATOM 922 C CA . GLY A 1 122 ? 4.728 -7.639 8.450 1.00 91.94 122 GLY A CA 1
ATOM 923 C C . GLY A 1 122 ? 3.976 -7.671 7.132 1.00 91.94 122 GLY A C 1
ATOM 924 O O . GLY A 1 122 ? 2.810 -8.066 7.054 1.00 91.94 122 GLY A O 1
ATOM 925 N N . LEU A 1 123 ? 4.662 -7.201 6.091 1.00 95.31 123 LEU A N 1
ATOM 926 C CA . LEU A 1 123 ? 4.128 -7.037 4.740 1.00 95.31 123 LEU A CA 1
ATOM 927 C C . LEU A 1 123 ? 5.070 -7.675 3.726 1.00 95.31 123 LEU A C 1
ATOM 929 O O . LEU A 1 123 ? 6.253 -7.360 3.706 1.00 95.31 123 LEU A O 1
ATOM 933 N N . TYR A 1 124 ? 4.541 -8.494 2.829 1.00 94.38 124 TYR A N 1
ATOM 934 C CA . TYR A 1 124 ? 5.248 -8.988 1.657 1.00 94.38 124 TYR A CA 1
ATOM 935 C C . TYR A 1 124 ? 4.835 -8.194 0.423 1.00 94.38 124 TYR A C 1
ATOM 937 O O . TYR A 1 124 ? 3.647 -7.966 0.181 1.00 94.38 124 TYR A O 1
ATOM 945 N N . VAL A 1 125 ? 5.822 -7.838 -0.392 1.00 94.81 125 VAL A N 1
ATOM 946 C CA . VAL A 1 125 ? 5.660 -7.252 -1.722 1.00 94.81 125 VAL A CA 1
ATOM 947 C C . VAL A 1 125 ? 6.297 -8.185 -2.740 1.00 94.81 125 VAL A C 1
ATOM 949 O O . VAL A 1 125 ? 7.468 -8.539 -2.609 1.00 94.81 125 VAL A O 1
ATOM 952 N N . PHE A 1 126 ? 5.528 -8.566 -3.759 1.00 94.06 126 PHE A N 1
ATOM 953 C CA . PHE A 1 126 ? 5.970 -9.463 -4.821 1.00 94.06 126 PHE A CA 1
ATOM 954 C C . PHE A 1 126 ? 5.859 -8.814 -6.199 1.00 94.06 126 PHE A C 1
ATOM 956 O O . PHE A 1 126 ? 4.798 -8.312 -6.593 1.00 94.06 126 PHE A O 1
ATOM 963 N N . GLY A 1 127 ? 6.964 -8.891 -6.939 1.00 92.56 127 GLY A N 1
ATOM 964 C CA . GLY A 1 127 ? 7.055 -8.533 -8.344 1.00 92.56 127 GLY A CA 1
ATOM 965 C C . GLY A 1 127 ? 6.613 -7.105 -8.654 1.00 92.56 127 GLY A C 1
ATOM 966 O O . GLY A 1 127 ? 6.945 -6.156 -7.938 1.00 92.56 127 GLY A O 1
ATOM 967 N N . GLY A 1 128 ? 5.881 -6.953 -9.755 1.00 91.38 128 GLY A N 1
ATOM 968 C CA . GLY A 1 128 ? 5.425 -5.667 -10.274 1.00 91.38 128 GLY A CA 1
ATOM 969 C C . GLY A 1 128 ? 6.294 -5.146 -11.410 1.00 91.38 128 GLY A C 1
ATOM 970 O O . GLY A 1 128 ? 7.017 -5.894 -12.070 1.00 91.38 128 GLY A O 1
ATOM 971 N N . ARG A 1 129 ? 6.165 -3.852 -11.689 1.00 88.69 129 ARG A N 1
ATOM 972 C CA . ARG A 1 129 ? 6.921 -3.159 -12.728 1.00 88.69 129 ARG A CA 1
ATOM 973 C C . ARG A 1 129 ? 7.655 -1.969 -12.146 1.00 88.69 129 ARG A C 1
ATOM 975 O O . ARG A 1 129 ? 7.002 -1.118 -11.547 1.00 88.69 129 ARG A O 1
ATOM 982 N N . ALA A 1 130 ? 8.961 -1.904 -12.366 1.00 86.19 130 ALA A N 1
ATOM 983 C CA . ALA A 1 130 ? 9.752 -0.703 -12.122 1.00 86.19 130 ALA A CA 1
ATOM 984 C C . ALA A 1 130 ? 9.836 0.117 -13.405 1.00 86.19 130 ALA A C 1
ATOM 986 O O . ALA A 1 130 ? 9.994 -0.456 -14.483 1.00 86.19 130 ALA A O 1
ATOM 987 N N . ALA A 1 131 ? 9.727 1.440 -13.301 1.00 76.81 131 ALA A N 1
ATOM 988 C CA . ALA A 1 131 ? 10.006 2.307 -14.436 1.00 76.81 131 ALA A CA 1
ATOM 989 C C . ALA A 1 131 ? 11.523 2.427 -14.605 1.00 76.81 131 ALA A C 1
ATOM 991 O O . ALA A 1 131 ? 12.237 2.769 -13.663 1.00 76.81 131 ALA A O 1
ATOM 992 N N . ARG A 1 132 ? 12.003 2.180 -15.819 1.00 70.56 132 ARG A N 1
ATOM 993 C CA . ARG A 1 132 ? 13.385 2.402 -16.227 1.00 70.56 132 ARG A CA 1
ATOM 994 C C . ARG A 1 132 ? 13.399 3.548 -17.228 1.00 70.56 132 ARG A C 1
ATOM 996 O O . ARG A 1 132 ? 12.793 3.462 -18.296 1.00 70.56 132 ARG A O 1
ATOM 1003 N N . ILE A 1 133 ? 14.106 4.622 -16.894 1.00 63.84 133 ILE A N 1
ATOM 1004 C CA . ILE A 1 133 ? 14.341 5.720 -17.832 1.00 63.84 133 ILE A CA 1
ATOM 1005 C C . ILE A 1 133 ? 15.645 5.432 -18.568 1.00 63.84 133 ILE A C 1
ATOM 1007 O O . ILE A 1 133 ? 16.730 5.502 -17.998 1.00 63.84 133 ILE A O 1
ATOM 1011 N N . ILE A 1 134 ? 15.527 5.115 -19.850 1.00 62.84 134 ILE A N 1
ATOM 1012 C CA . ILE A 1 134 ? 16.638 5.116 -20.801 1.00 62.84 134 ILE A CA 1
ATOM 1013 C C . ILE A 1 134 ? 16.599 6.483 -21.505 1.00 62.84 134 ILE A C 1
ATOM 1015 O O . ILE A 1 134 ? 15.504 7.014 -21.710 1.00 62.84 134 ILE A O 1
ATOM 1019 N N . PRO A 1 135 ? 17.732 7.109 -21.878 1.00 67.56 135 PRO A N 1
ATOM 1020 C CA . PRO A 1 135 ? 17.712 8.395 -22.576 1.00 67.56 135 PRO A CA 1
ATOM 1021 C C . PRO A 1 135 ? 16.734 8.402 -23.765 1.00 67.56 135 PRO A C 1
ATOM 1023 O O . PRO A 1 135 ? 16.914 7.677 -24.741 1.00 67.56 135 PRO A O 1
ATOM 1026 N N . GLY A 1 136 ? 15.665 9.198 -23.655 1.00 65.00 136 GLY A N 1
ATOM 1027 C CA . GLY A 1 136 ? 14.611 9.317 -24.670 1.00 65.00 136 GLY A CA 1
ATOM 1028 C C . GLY A 1 136 ? 13.577 8.180 -24.719 1.00 65.00 136 GLY A C 1
ATOM 1029 O O . GLY A 1 136 ? 12.700 8.218 -25.581 1.00 65.00 136 GLY A O 1
ATOM 1030 N N . LYS A 1 137 ? 13.635 7.186 -23.822 1.00 66.75 137 LYS A N 1
ATOM 1031 C CA . LYS A 1 137 ? 12.709 6.046 -23.800 1.00 66.75 137 LYS A CA 1
ATOM 1032 C C . LYS A 1 137 ? 12.344 5.627 -22.375 1.00 66.75 137 LYS A C 1
ATOM 1034 O O . LYS A 1 137 ? 13.200 5.278 -21.570 1.00 66.75 137 LYS A O 1
ATOM 1039 N N . LEU A 1 138 ? 11.045 5.603 -22.094 1.00 65.75 138 LEU A N 1
ATOM 1040 C CA . LEU A 1 138 ? 10.501 5.006 -20.880 1.00 65.75 138 LEU A CA 1
ATOM 1041 C C . LEU A 1 138 ? 10.253 3.513 -21.125 1.00 65.75 138 LEU A C 1
ATOM 1043 O O . LEU A 1 138 ? 9.460 3.144 -21.994 1.00 65.75 138 LEU A O 1
ATOM 1047 N N . GLU A 1 139 ? 10.931 2.663 -20.365 1.00 71.88 139 GLU A N 1
ATOM 1048 C CA . GLU A 1 139 ? 10.718 1.216 -20.334 1.00 71.88 139 GLU A CA 1
ATOM 1049 C C . GLU A 1 139 ? 10.270 0.778 -18.941 1.00 71.88 139 GLU A C 1
ATOM 1051 O O . GLU A 1 139 ? 10.350 1.544 -17.984 1.00 71.88 139 GLU A O 1
ATOM 1056 N N . ASN A 1 140 ? 9.783 -0.458 -18.822 1.00 74.25 140 ASN A N 1
ATOM 1057 C CA . ASN A 1 140 ? 9.520 -1.045 -17.518 1.00 74.25 140 ASN A CA 1
ATOM 1058 C C . ASN A 1 140 ? 10.205 -2.398 -17.391 1.00 74.25 140 ASN A C 1
ATOM 1060 O O . ASN A 1 140 ? 9.981 -3.267 -18.240 1.00 74.25 140 ASN A O 1
ATOM 1064 N N . ASP A 1 141 ? 10.899 -2.607 -16.281 1.00 81.50 141 ASP A N 1
ATOM 1065 C CA . ASP A 1 141 ? 11.385 -3.924 -15.893 1.00 81.50 141 ASP A CA 1
ATOM 1066 C C . ASP A 1 141 ? 10.264 -4.696 -15.200 1.00 81.50 141 ASP A C 1
ATOM 1068 O O . ASP A 1 141 ? 9.509 -4.138 -14.400 1.00 81.50 141 ASP A O 1
ATOM 1072 N N . VAL A 1 142 ? 10.133 -5.984 -15.519 1.00 85.88 142 VAL A N 1
ATOM 1073 C CA . VAL A 1 142 ? 9.260 -6.889 -14.767 1.00 85.88 142 VAL A CA 1
ATOM 1074 C C . VAL A 1 142 ? 10.067 -7.453 -13.616 1.00 85.88 142 VAL A C 1
ATOM 1076 O O . VAL A 1 142 ? 11.101 -8.084 -13.822 1.00 85.88 142 VAL A O 1
ATOM 1079 N N . LEU A 1 143 ? 9.574 -7.225 -12.409 1.00 86.81 143 LEU A N 1
ATOM 1080 C CA . LEU A 1 143 ? 10.206 -7.701 -11.196 1.00 86.81 143 LEU A CA 1
ATOM 1081 C C . LEU A 1 143 ? 9.625 -9.068 -10.829 1.00 86.81 143 LEU A C 1
ATOM 1083 O O . LEU A 1 143 ? 8.423 -9.303 -10.976 1.00 86.81 143 LEU A O 1
ATOM 1087 N N . ASN A 1 144 ? 10.487 -9.958 -10.346 1.00 87.50 144 ASN A N 1
ATOM 1088 C CA . ASN A 1 144 ? 10.124 -11.283 -9.837 1.00 87.50 144 ASN A CA 1
ATOM 1089 C C . ASN A 1 144 ? 10.788 -11.545 -8.472 1.00 87.50 144 ASN A C 1
ATOM 1091 O O . ASN A 1 144 ? 11.138 -12.674 -8.145 1.00 87.50 144 ASN A O 1
ATOM 1095 N N . ASP A 1 145 ? 11.037 -10.474 -7.717 1.00 87.44 145 ASP A N 1
ATOM 1096 C CA . ASP A 1 145 ? 11.573 -10.484 -6.359 1.00 87.44 145 ASP A CA 1
ATOM 1097 C C . ASP A 1 145 ? 10.447 -10.535 -5.315 1.00 87.44 145 ASP A C 1
ATOM 1099 O O . ASP A 1 145 ? 9.292 -10.183 -5.583 1.00 87.44 145 ASP A O 1
ATOM 1103 N N . VAL A 1 146 ? 10.805 -10.953 -4.101 1.00 90.19 146 VAL A N 1
ATOM 1104 C CA . VAL A 1 146 ? 9.950 -10.867 -2.912 1.00 90.19 146 VAL A CA 1
ATOM 1105 C C . VAL A 1 146 ? 10.690 -10.062 -1.855 1.00 90.19 146 VAL A C 1
ATOM 1107 O O . VAL A 1 146 ? 11.816 -10.401 -1.486 1.00 90.19 146 VAL A O 1
ATOM 1110 N N . ASN A 1 147 ? 10.035 -9.031 -1.331 1.00 90.38 147 ASN A N 1
ATOM 1111 C CA . ASN A 1 147 ? 10.541 -8.214 -0.235 1.00 90.38 147 ASN A CA 1
ATOM 1112 C C . ASN A 1 147 ? 9.575 -8.281 0.948 1.00 90.38 147 ASN A C 1
ATOM 1114 O O . ASN A 1 147 ? 8.362 -8.313 0.745 1.00 90.38 147 ASN A O 1
ATOM 1118 N N . TYR A 1 148 ? 10.108 -8.286 2.165 1.00 91.00 148 TYR A N 1
ATOM 1119 C CA . TYR A 1 148 ? 9.359 -8.311 3.415 1.00 91.00 148 TYR A CA 1
ATOM 1120 C C . TYR A 1 148 ? 9.667 -7.066 4.247 1.00 91.00 148 TYR A C 1
ATOM 1122 O O . TYR A 1 148 ? 10.829 -6.699 4.395 1.00 91.00 148 TYR A O 1
ATOM 1130 N N . TYR A 1 149 ? 8.637 -6.420 4.780 1.00 91.19 149 TYR A N 1
ATOM 1131 C CA . TYR A 1 149 ? 8.747 -5.293 5.697 1.00 91.19 149 TYR A CA 1
ATOM 1132 C C . TYR A 1 149 ? 8.321 -5.735 7.095 1.00 91.19 149 TYR A C 1
ATOM 1134 O O . TYR A 1 149 ? 7.163 -6.111 7.300 1.00 91.19 149 TYR A O 1
ATOM 1142 N N . ASP A 1 150 ? 9.256 -5.695 8.041 1.00 88.62 150 ASP A N 1
ATOM 1143 C CA . ASP A 1 150 ? 9.033 -6.135 9.419 1.00 88.62 150 ASP A CA 1
ATOM 1144 C C . ASP A 1 150 ? 8.358 -5.034 10.249 1.00 88.62 150 ASP A C 1
ATOM 1146 O O . ASP A 1 150 ? 8.924 -3.958 10.437 1.00 88.62 150 ASP A O 1
ATOM 1150 N N . LEU A 1 151 ? 7.153 -5.305 10.758 1.00 89.50 151 LEU A N 1
ATOM 1151 C CA . LEU A 1 151 ? 6.384 -4.393 11.615 1.00 89.50 151 LEU A CA 1
ATOM 1152 C C . LEU A 1 151 ? 6.542 -4.700 13.112 1.00 89.50 151 LEU A C 1
ATOM 1154 O O . LEU A 1 151 ? 5.951 -4.009 13.943 1.00 89.50 151 LEU A O 1
ATOM 1158 N N . THR A 1 152 ? 7.295 -5.738 13.477 1.00 84.56 152 THR A N 1
ATOM 1159 C CA . THR A 1 152 ? 7.427 -6.190 14.870 1.00 84.56 152 THR A CA 1
ATOM 1160 C C . THR A 1 152 ? 8.538 -5.479 15.638 1.00 84.56 152 THR A C 1
ATOM 1162 O O . THR A 1 152 ? 8.537 -5.482 16.871 1.00 84.56 152 THR A O 1
ATOM 1165 N N . THR A 1 153 ? 9.491 -4.869 14.934 1.00 75.19 153 THR A N 1
ATOM 1166 C CA . THR A 1 153 ? 10.677 -4.266 15.545 1.00 75.19 153 THR A CA 1
ATOM 1167 C C . THR A 1 153 ? 10.467 -2.783 15.849 1.00 75.19 153 THR A C 1
ATOM 1169 O O . THR A 1 153 ? 9.628 -2.097 15.268 1.00 75.19 153 THR A O 1
ATOM 1172 N N . SER A 1 154 ? 11.282 -2.247 16.760 1.00 69.69 154 SER A N 1
ATOM 1173 C CA . SER A 1 154 ? 11.347 -0.803 17.021 1.00 69.69 154 SER A CA 1
ATOM 1174 C C . SER A 1 154 ? 12.044 -0.012 15.904 1.00 69.69 154 SER A C 1
ATOM 1176 O O . SER A 1 154 ? 12.094 1.216 15.973 1.00 69.69 154 SER A O 1
ATOM 1178 N N . GLN A 1 155 ? 12.604 -0.704 14.907 1.00 67.44 155 GLN A N 1
ATOM 1179 C CA . GLN A 1 155 ? 13.305 -0.165 13.741 1.00 67.44 155 GLN A CA 1
ATOM 1180 C C . GLN A 1 155 ? 12.828 -0.937 12.501 1.00 67.44 155 GLN A C 1
ATOM 1182 O O . GLN A 1 155 ? 13.536 -1.831 12.025 1.00 67.44 155 GLN A O 1
ATOM 1187 N N . PRO A 1 156 ? 11.595 -0.675 12.037 1.00 73.69 156 PRO A N 1
ATOM 1188 C CA . PRO A 1 156 ? 11.014 -1.419 10.934 1.00 73.69 156 PRO A CA 1
ATOM 1189 C C . PRO A 1 156 ? 11.809 -1.162 9.650 1.00 73.69 156 PRO A C 1
ATOM 1191 O O . PRO A 1 156 ? 12.312 -0.061 9.413 1.00 73.69 156 PRO A O 1
ATOM 1194 N N . GLY A 1 157 ? 11.956 -2.195 8.828 1.00 82.06 157 GLY A N 1
ATOM 1195 C CA . GLY A 1 157 ? 12.830 -2.144 7.665 1.00 82.06 157 GLY A CA 1
ATOM 1196 C C . GLY A 1 157 ? 12.552 -3.263 6.677 1.00 82.06 157 GLY A C 1
ATOM 1197 O O . GLY A 1 157 ? 11.939 -4.282 7.009 1.00 82.06 157 GLY A O 1
ATOM 1198 N N . TRP A 1 158 ? 13.000 -3.044 5.445 1.00 86.06 158 TRP A N 1
ATOM 1199 C CA . TRP A 1 158 ? 12.876 -4.014 4.369 1.00 86.06 158 TRP A CA 1
ATOM 1200 C C . TRP A 1 158 ? 13.954 -5.093 4.439 1.00 86.06 158 TRP A C 1
ATOM 1202 O O . TRP A 1 158 ? 15.106 -4.846 4.792 1.00 86.06 158 TRP A O 1
ATOM 1212 N N . GLN A 1 159 ? 13.563 -6.300 4.052 1.00 84.44 159 GLN A N 1
ATOM 1213 C CA . GLN A 1 159 ? 14.420 -7.461 3.873 1.00 84.44 159 GLN A CA 1
ATOM 1214 C C . GLN A 1 159 ? 14.078 -8.105 2.531 1.00 84.44 159 GLN A C 1
ATOM 1216 O O . GLN A 1 159 ? 12.903 -8.291 2.206 1.00 84.44 159 GLN A O 1
ATOM 1221 N N . GLN A 1 160 ? 15.087 -8.469 1.744 1.00 80.88 160 GLN A N 1
ATOM 1222 C CA . GLN A 1 160 ? 14.856 -9.239 0.527 1.00 80.88 160 GLN A CA 1
ATOM 1223 C C . GLN A 1 160 ? 14.720 -10.718 0.891 1.00 80.88 160 GLN A C 1
ATOM 1225 O O . GLN A 1 160 ? 15.640 -11.325 1.431 1.00 80.88 160 GLN A O 1
ATOM 1230 N N . VAL A 1 161 ? 13.559 -11.294 0.589 1.00 81.69 161 VAL A N 1
ATOM 1231 C CA . VAL A 1 161 ? 13.277 -12.720 0.807 1.00 81.69 161 VAL A CA 1
ATOM 1232 C C . VAL A 1 161 ? 13.716 -13.531 -0.408 1.00 81.69 161 VAL A C 1
ATOM 1234 O O . VAL A 1 161 ? 14.244 -14.631 -0.271 1.00 81.69 161 VAL A O 1
ATOM 1237 N N . LEU A 1 162 ? 13.503 -12.981 -1.607 1.00 77.44 162 LEU A N 1
ATOM 1238 C CA . LEU A 1 162 ? 13.888 -13.595 -2.871 1.00 77.44 162 LEU A CA 1
ATOM 1239 C C . LEU A 1 162 ? 14.391 -12.517 -3.830 1.00 77.44 162 LEU A C 1
ATOM 1241 O O . LEU A 1 162 ? 13.698 -11.525 -4.060 1.00 77.44 162 LEU A O 1
ATOM 1245 N N . SER A 1 163 ? 15.585 -12.712 -4.389 1.00 74.56 163 SER A N 1
ATOM 1246 C CA . SER A 1 163 ? 16.165 -11.801 -5.375 1.00 74.56 163 SER A CA 1
ATOM 1247 C C . SER A 1 163 ? 15.574 -12.023 -6.761 1.00 74.56 163 SER A C 1
ATOM 1249 O O . SER A 1 163 ? 15.227 -13.144 -7.139 1.00 74.56 163 SER A O 1
ATOM 1251 N N . ALA A 1 164 ? 15.447 -10.947 -7.541 1.00 66.19 164 ALA A N 1
ATOM 1252 C CA . ALA A 1 164 ? 14.960 -11.057 -8.906 1.00 66.19 164 ALA A CA 1
ATOM 1253 C C . ALA A 1 164 ? 15.905 -11.964 -9.707 1.00 66.19 164 ALA A C 1
ATOM 1255 O O . ALA A 1 164 ? 17.059 -11.621 -9.959 1.00 66.19 164 ALA A O 1
ATOM 1256 N N . SER A 1 165 ? 15.413 -13.119 -10.157 1.00 55.16 165 SER A N 1
ATOM 1257 C CA . SER A 1 165 ? 16.092 -13.841 -11.223 1.00 55.16 165 SER A CA 1
ATOM 1258 C C . SER A 1 165 ? 15.891 -13.020 -12.492 1.00 55.16 165 SER A C 1
ATOM 1260 O O . SER A 1 165 ? 14.792 -13.024 -13.054 1.00 55.16 165 SER A O 1
ATOM 1262 N N . ASN A 1 166 ? 16.916 -12.302 -12.948 1.00 43.22 166 ASN A N 1
ATOM 1263 C CA . ASN A 1 166 ? 16.924 -11.793 -14.312 1.00 43.22 166 ASN A CA 1
ATOM 1264 C C . ASN A 1 166 ? 16.788 -13.007 -15.237 1.00 43.22 166 ASN A C 1
ATOM 1266 O O . ASN A 1 166 ? 17.768 -13.697 -15.516 1.00 43.22 166 ASN A O 1
ATOM 1270 N N . SER A 1 167 ? 15.576 -13.312 -15.702 1.00 40.22 167 SER A N 1
ATOM 1271 C CA . SER A 1 167 ? 15.409 -14.189 -16.851 1.00 40.22 167 SER A CA 1
ATOM 1272 C C . SER A 1 167 ? 15.964 -13.410 -18.033 1.00 40.22 167 SER A C 1
ATOM 1274 O O . SER A 1 167 ? 15.269 -12.579 -18.620 1.00 40.22 167 SER A O 1
ATOM 1276 N N . ALA A 1 168 ? 17.252 -13.617 -18.308 1.00 37.12 168 ALA A N 1
ATOM 1277 C CA . ALA A 1 168 ? 17.918 -13.124 -19.494 1.00 37.12 168 ALA A CA 1
ATOM 1278 C C . ALA A 1 168 ? 17.060 -13.506 -20.703 1.00 37.12 168 ALA A C 1
ATOM 1280 O O . ALA A 1 168 ? 16.902 -14.681 -21.042 1.00 37.12 168 ALA A O 1
ATOM 1281 N N . SER A 1 169 ? 16.448 -12.505 -21.324 1.00 40.72 169 SER A N 1
ATOM 1282 C CA . SER A 1 169 ? 15.830 -12.679 -22.623 1.00 40.72 169 SER A CA 1
ATOM 1283 C C . SER A 1 169 ? 16.951 -12.816 -23.655 1.00 40.72 169 SER A C 1
ATOM 1285 O O . SER A 1 169 ? 17.813 -11.951 -23.769 1.00 40.72 169 SER A O 1
ATOM 1287 N N . GLY A 1 170 ? 16.937 -13.917 -24.410 1.00 36.53 170 GLY A N 1
ATOM 1288 C CA . GLY A 1 170 ? 17.567 -13.966 -25.731 1.00 36.53 170 GLY A CA 1
ATOM 1289 C C . GLY A 1 170 ? 18.978 -14.547 -25.825 1.00 36.53 170 GLY A C 1
ATOM 1290 O O . GLY A 1 170 ? 19.842 -13.942 -26.450 1.00 36.53 170 GLY A O 1
ATOM 1291 N N . GLY A 1 171 ? 19.200 -15.767 -25.333 1.00 32.88 171 GLY A N 1
ATOM 1292 C CA . GLY A 1 171 ? 20.210 -16.637 -25.942 1.00 32.88 171 GLY A CA 1
ATOM 1293 C C . GLY A 1 171 ? 19.717 -17.098 -27.315 1.00 32.88 171 GLY A C 1
ATOM 1294 O O . GLY A 1 171 ? 19.072 -18.139 -27.419 1.00 32.88 171 GLY A O 1
ATOM 1295 N N . GLY A 1 172 ? 19.944 -16.300 -28.361 1.00 34.78 172 GLY A N 1
ATOM 1296 C CA . GLY A 1 172 ? 19.774 -16.768 -29.738 1.00 34.78 172 GLY A CA 1
ATOM 1297 C C . GLY A 1 172 ? 20.738 -17.931 -30.014 1.00 34.78 172 GLY A C 1
ATOM 1298 O O . GLY A 1 172 ? 21.850 -17.920 -29.477 1.00 34.78 172 GLY A O 1
ATOM 1299 N N . PRO A 1 173 ? 20.353 -18.946 -30.809 1.00 43.38 173 PRO A N 1
ATOM 1300 C CA . PRO A 1 173 ? 21.264 -20.033 -31.129 1.00 43.38 173 PRO A CA 1
ATOM 1301 C C . PRO A 1 173 ? 22.458 -19.461 -31.896 1.00 43.38 173 PRO A C 1
ATOM 1303 O O . PRO A 1 173 ? 22.288 -18.736 -32.877 1.00 43.38 173 PRO A O 1
ATOM 1306 N N . ALA A 1 174 ? 23.666 -19.778 -31.429 1.00 43.16 174 ALA A N 1
ATOM 1307 C CA . ALA A 1 174 ? 24.882 -19.540 -32.186 1.00 43.16 174 ALA A CA 1
ATOM 1308 C C . ALA A 1 174 ? 24.749 -20.266 -33.530 1.00 43.16 174 ALA A C 1
ATOM 1310 O O . ALA A 1 174 ? 24.588 -21.487 -33.567 1.00 43.16 174 ALA A O 1
ATOM 1311 N N . ALA A 1 175 ? 24.754 -19.502 -34.621 1.00 44.12 175 ALA A N 1
ATOM 1312 C CA . ALA A 1 175 ? 24.857 -20.052 -35.960 1.00 44.12 175 ALA A CA 1
ATOM 1313 C C . ALA A 1 175 ? 26.220 -20.750 -36.081 1.00 44.12 175 ALA A C 1
ATOM 1315 O O . ALA A 1 175 ? 27.260 -20.102 -35.940 1.00 44.12 175 ALA A O 1
ATOM 1316 N N . GLY A 1 176 ? 26.183 -22.067 -36.271 1.00 47.78 176 GLY A N 1
ATOM 1317 C CA . GLY A 1 176 ? 27.292 -22.875 -36.775 1.00 47.78 176 GLY A CA 1
ATOM 1318 C C . GLY A 1 176 ? 27.124 -23.133 -38.262 1.00 47.78 176 GLY A C 1
ATOM 1319 O O . GLY A 1 176 ? 25.961 -23.099 -38.729 1.00 47.78 176 GLY A O 1
#

Organism: NCBI:txid233186

Radius of gyration: 19.08 Å; chains: 1; bounding box: 59×39×54 Å

Foldseek 3Di:
DPFFDQWDWDQDPVVRDIDTLPDPQAEDDGDARFPFWEWEQAAPRKIKTAWGARDDDPDPFGHRIAGWMKIADSVSNYIDTDDAFFDDDPDDDDDDDDDPDDPPGLGDARFGNWYWYYYHFWIKIAWGWHWDDDPVDIDIDTFGWIKIWTPPDPGIHIDTPGHGDPPDPDPDDDDD

InterPro domains:
  IPR015915 Kelch-type beta-propeller [G3DSA:2.120.10.80] (1-175)
  IPR015915 Kelch-type beta-propeller [SSF117281] (4-154)